Protein AF-A0AA51CCQ3-F1 (afdb_monomer)

pLDDT: mean 82.38, std 15.24, range [43.16, 97.44]

Secondary structure (DSSP, 8-state):
-HHHHHHHHHHHHHHHHT---------------SEEEEES--TT-SS-EEE-SSEEEEEEEE-TT-EEEEEEEEE-TTS-EEEEEEEEEEPPTTSEEEEEEE--SEEEEEEEEEEETTEEEEEEEEEEEEPPHHHHHHHHH----TT------

Sequence (153 aa):
MEWRNKIFAMLLALLLFSFSPVYAFASEIENPAPISITSGLVFDEDGQDATFDSSRMVYGEAVPYSQISVTICGKDGDGDMQEEYSEDLEVGSLGIFSMSLPLELGTNYIELTVNCQNFDEAIYHFEVKRKPLKVKDELKSMVALPGSIKNIK

Nearest PDB structures (foldseek):
  4ziq-assembly1_A-2  TM=6.578E-01  e=1.481E-02  Escherichia coli K-12
  5gni-assembly1_B  TM=5.706E-01  e=3.528E-02  Homo sapiens
  5gni-assembly1_A  TM=5.897E-01  e=6.068E-02  Homo sapiens
  6az2-assembly1_B  TM=4.227E-01  e=7.141E-02  Saccharomyces cerevisiae S288C
  7xt6-assembly1_A  TM=4.256E-01  e=1.369E-01  Homo sapiens

Solvent-accessible surface area (backbone atoms only — not comparable to full-atom values): 9226 Å² total; per-residue (Å²): 119,66,66,64,53,51,52,51,51,52,52,53,52,55,56,59,69,72,59,71,81,78,78,74,74,71,70,83,70,72,78,82,60,73,56,45,70,78,36,72,63,74,83,93,60,97,61,76,46,74,43,63,58,59,53,45,62,34,34,31,37,37,54,54,68,20,42,37,38,37,41,33,29,36,61,50,98,89,63,51,81,39,82,76,47,74,53,77,45,75,27,40,87,84,15,49,47,73,48,76,45,78,48,61,84,39,61,32,39,37,40,43,36,40,44,41,100,89,50,78,76,45,79,47,80,45,55,43,27,24,44,62,59,67,57,58,54,51,57,71,68,56,77,85,65,89,82,78,77,76,82,84,125

Radius of gyration: 28.72 Å; Cα contacts (8 Å, |Δi|>4): 231; chains: 1; bounding box: 71×44×85 Å

Foldseek 3Di:
DVVVVVVVVVVVVVVVVVCDPPPPPPDPPPPPDLKDWPDFFDPPDPDAAEDQDQKTKTKIFHDAQKKKKKWKWDQDPVRDTDTPDIDIDTQHRVRIDMDIGGDDAAKIKMKIWIDDPPDDIDIDIGIYHHHHVVVVVVVVPDDPDPPDPPDDD

Mean predicted aligned error: 13.28 Å

Structure (mmCIF, N/CA/C/O backbone):
data_AF-A0AA51CCQ3-F1
#
_entry.id   AF-A0AA51CCQ3-F1
#
loop_
_atom_site.group_PDB
_atom_site.id
_atom_site.type_symbol
_atom_site.label_atom_id
_atom_site.label_alt_id
_atom_site.label_comp_id
_atom_site.label_asym_id
_atom_site.label_entity_id
_atom_site.label_seq_id
_atom_site.pdbx_PDB_ins_code
_atom_site.Cartn_x
_atom_site.Cartn_y
_atom_site.Cartn_z
_atom_site.occupancy
_atom_site.B_iso_or_equiv
_atom_site.auth_seq_id
_atom_site.auth_comp_id
_atom_site.auth_asym_id
_atom_site.auth_atom_id
_atom_site.pdbx_PDB_model_num
ATOM 1 N N . MET A 1 1 ? 32.627 26.369 -67.749 1.00 57.25 1 MET A N 1
ATOM 2 C CA . MET A 1 1 ? 32.614 26.320 -66.267 1.00 57.25 1 MET A CA 1
ATOM 3 C C . MET A 1 1 ? 31.186 26.302 -65.710 1.00 57.25 1 MET A C 1
ATOM 5 O O . MET A 1 1 ? 30.933 25.563 -64.771 1.00 57.25 1 MET A O 1
ATOM 9 N N . GLU A 1 2 ? 30.230 27.005 -66.334 1.00 64.75 2 GLU A N 1
ATOM 10 C CA . GLU A 1 2 ? 28.834 27.096 -65.862 1.00 64.75 2 GLU A CA 1
ATOM 11 C C . GLU A 1 2 ? 28.030 25.785 -65.873 1.00 64.75 2 GLU A C 1
ATOM 13 O O . GLU A 1 2 ? 27.263 25.533 -64.948 1.00 64.75 2 GLU A O 1
ATOM 18 N N . TRP A 1 3 ? 28.200 24.918 -66.878 1.00 67.69 3 TRP A N 1
ATOM 19 C CA . TRP A 1 3 ? 27.391 23.692 -66.980 1.00 67.69 3 TRP A CA 1
ATOM 20 C C . TRP A 1 3 ? 27.695 22.684 -65.864 1.00 67.69 3 TRP A C 1
ATOM 22 O O . TRP A 1 3 ? 26.791 22.052 -65.324 1.00 67.69 3 TRP A O 1
ATOM 32 N N . ARG A 1 4 ? 28.961 22.613 -65.441 1.00 74.25 4 ARG A N 1
ATOM 33 C CA . ARG A 1 4 ? 29.406 21.753 -64.339 1.00 74.25 4 ARG A CA 1
ATOM 34 C C . ARG A 1 4 ? 28.804 22.198 -63.003 1.00 74.25 4 ARG A C 1
ATOM 36 O O . ARG A 1 4 ? 28.381 21.356 -62.222 1.00 74.25 4 ARG A O 1
ATOM 43 N N . ASN A 1 5 ? 28.681 23.510 -62.794 1.00 74.06 5 ASN A N 1
ATOM 44 C CA . ASN A 1 5 ? 28.046 24.083 -61.605 1.00 74.06 5 ASN A CA 1
ATOM 45 C C . ASN A 1 5 ? 26.525 23.865 -61.611 1.00 74.06 5 ASN A C 1
ATOM 47 O O . ASN A 1 5 ? 25.950 23.606 -60.560 1.00 74.06 5 ASN A O 1
ATOM 51 N N . LYS A 1 6 ? 25.877 23.895 -62.786 1.00 78.31 6 LYS A N 1
ATOM 52 C CA . LYS A 1 6 ? 24.445 23.577 -62.929 1.00 78.31 6 LYS A CA 1
ATOM 53 C C . LYS A 1 6 ? 24.141 22.107 -62.630 1.00 78.31 6 LYS A C 1
ATOM 55 O O . LYS A 1 6 ? 23.178 21.824 -61.928 1.00 78.31 6 LYS A O 1
ATOM 60 N N . ILE A 1 7 ? 24.982 21.187 -63.108 1.00 81.19 7 ILE A N 1
ATOM 61 C CA . ILE A 1 7 ? 24.850 19.749 -62.814 1.00 81.19 7 ILE A CA 1
ATOM 62 C C . ILE A 1 7 ? 25.066 19.490 -61.319 1.00 81.19 7 ILE A C 1
ATOM 64 O O . ILE A 1 7 ? 24.300 18.756 -60.701 1.00 81.19 7 ILE A O 1
ATOM 68 N N . PHE A 1 8 ? 26.065 20.139 -60.718 1.00 82.06 8 PHE A N 1
ATOM 69 C CA . PHE A 1 8 ? 26.335 20.014 -59.288 1.00 82.06 8 PHE A CA 1
ATOM 70 C C . PHE A 1 8 ? 25.189 20.572 -58.431 1.00 82.06 8 PHE A C 1
ATOM 72 O O . PHE A 1 8 ? 24.777 19.937 -57.466 1.00 82.06 8 PHE A O 1
ATOM 79 N N . ALA A 1 9 ? 24.616 21.715 -58.819 1.00 81.19 9 ALA A N 1
ATOM 80 C CA . ALA A 1 9 ? 23.456 22.297 -58.148 1.00 81.19 9 ALA A CA 1
ATOM 81 C C . ALA A 1 9 ? 22.207 21.409 -58.268 1.00 81.19 9 ALA A C 1
ATOM 83 O O . ALA A 1 9 ? 21.461 21.267 -57.302 1.00 81.19 9 ALA A O 1
ATOM 84 N N . MET A 1 10 ? 22.000 20.770 -59.423 1.00 83.56 10 MET A N 1
ATOM 85 C CA . MET A 1 10 ? 20.883 19.848 -59.635 1.00 83.56 10 MET A CA 1
ATOM 86 C C . MET A 1 10 ? 21.020 18.582 -58.780 1.00 83.56 10 MET A C 1
ATOM 88 O O . MET A 1 10 ? 20.041 18.148 -58.180 1.00 83.56 10 MET A O 1
ATOM 92 N N . LEU A 1 11 ? 22.233 18.029 -58.667 1.00 80.75 11 LEU A N 1
ATOM 93 C CA . LEU A 1 11 ? 22.520 16.887 -57.793 1.00 80.75 11 LEU A CA 1
ATOM 94 C C . LEU A 1 11 ? 22.356 17.239 -56.310 1.00 80.75 11 LEU A C 1
ATOM 96 O O . LEU A 1 11 ? 21.770 16.458 -55.567 1.00 80.75 11 LEU A O 1
ATOM 100 N N . LEU A 1 12 ? 22.816 18.420 -55.889 1.00 80.19 12 LEU A N 1
ATOM 101 C CA . LEU A 1 12 ? 22.657 18.891 -54.513 1.00 80.19 12 LEU A CA 1
ATOM 102 C C . LEU A 1 12 ? 21.178 19.102 -54.156 1.00 80.19 12 LEU A C 1
ATOM 10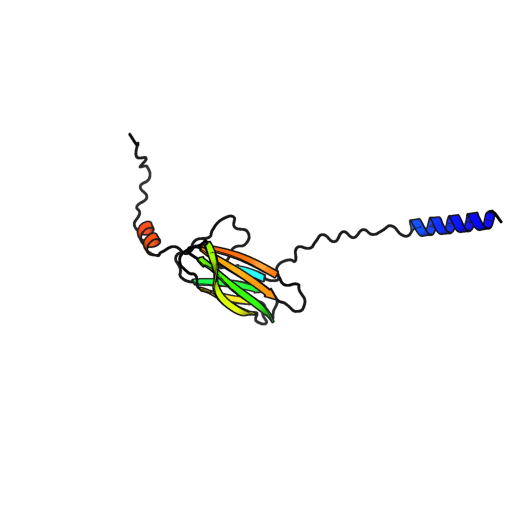4 O O . LEU A 1 12 ? 20.746 18.698 -53.082 1.00 80.19 12 LEU A O 1
ATOM 108 N N . ALA A 1 13 ? 20.387 19.675 -55.069 1.00 78.00 13 ALA A N 1
ATOM 109 C CA . ALA A 1 13 ? 18.948 19.835 -54.875 1.00 78.00 13 ALA A CA 1
ATOM 110 C C . ALA A 1 13 ? 18.237 18.477 -54.765 1.00 78.00 13 ALA A C 1
ATOM 112 O O . ALA A 1 13 ? 17.426 18.288 -53.863 1.00 78.00 13 ALA A O 1
ATOM 113 N N . LEU A 1 14 ? 18.581 17.513 -55.627 1.00 78.69 14 LEU A N 1
ATOM 114 C CA . LEU A 1 14 ? 18.005 16.166 -55.587 1.00 78.69 14 LEU A CA 1
ATOM 115 C C . LEU A 1 14 ? 18.309 15.453 -54.259 1.00 78.69 14 LEU A C 1
ATOM 117 O O . LEU A 1 14 ? 17.440 14.789 -53.703 1.00 78.69 14 LEU A O 1
ATOM 121 N N . LEU A 1 15 ? 19.522 15.649 -53.736 1.00 76.25 15 LEU A N 1
ATOM 122 C CA . LEU A 1 15 ? 19.972 15.075 -52.471 1.00 76.25 15 LEU A CA 1
ATOM 123 C C . LEU A 1 15 ? 19.231 15.684 -51.269 1.00 76.25 15 LEU A C 1
ATOM 125 O O . LEU A 1 15 ? 18.869 14.967 -50.342 1.00 76.25 15 LEU A O 1
ATOM 129 N N . LEU A 1 16 ? 18.935 16.986 -51.301 1.00 69.25 16 LEU A N 1
ATOM 130 C CA . LEU A 1 16 ? 18.174 17.662 -50.244 1.00 69.25 16 LEU A CA 1
ATOM 131 C C . LEU A 1 16 ? 16.689 17.258 -50.224 1.00 69.25 16 LEU A C 1
ATOM 133 O O . LEU A 1 16 ? 16.100 17.203 -49.149 1.00 69.25 16 LEU A O 1
ATOM 137 N N . PHE A 1 17 ? 16.093 16.909 -51.371 1.00 64.69 17 PHE A N 1
ATOM 138 C CA . PHE A 1 17 ? 14.717 16.391 -51.429 1.00 64.69 17 PHE A CA 1
ATOM 139 C C . PHE A 1 17 ? 14.586 14.918 -51.009 1.00 64.69 17 PHE A C 1
ATOM 141 O O . PHE A 1 17 ? 13.484 14.481 -50.687 1.00 64.69 17 PHE A O 1
ATOM 148 N N . SER A 1 18 ? 15.683 14.152 -50.978 1.00 66.19 18 SER A N 1
ATOM 149 C CA . SER A 1 18 ? 15.680 12.759 -50.500 1.00 66.19 18 SER A CA 1
ATOM 150 C C . SER A 1 18 ? 15.800 12.607 -48.979 1.00 66.19 18 SER A C 1
ATOM 152 O O . SER A 1 18 ? 15.598 11.509 -48.468 1.00 66.19 18 SER A O 1
ATOM 154 N N . PHE A 1 19 ? 16.085 13.688 -48.247 1.00 62.12 19 PHE A N 1
ATOM 155 C CA . PHE A 1 19 ? 16.118 13.692 -46.784 1.00 62.12 19 PHE A CA 1
ATOM 156 C C . PHE A 1 19 ? 14.947 14.509 -46.237 1.00 62.12 19 PHE A C 1
ATOM 158 O O . PHE A 1 19 ? 15.129 15.597 -45.696 1.00 62.12 19 PHE A O 1
ATOM 165 N N . SER A 1 20 ? 13.721 13.997 -46.372 1.00 61.66 20 SER A N 1
ATOM 166 C CA . SER A 1 20 ? 12.635 14.485 -45.521 1.00 61.66 20 SER A CA 1
ATOM 167 C C . SER A 1 20 ? 13.000 14.143 -44.072 1.00 61.66 20 SER A C 1
ATOM 169 O O . SER A 1 20 ? 13.214 12.958 -43.793 1.00 61.66 20 SER A O 1
ATOM 171 N N . PRO A 1 21 ? 13.096 15.114 -43.147 1.00 65.12 21 PRO A N 1
ATOM 172 C CA . PRO A 1 21 ? 13.268 14.786 -41.743 1.00 65.12 21 PRO A CA 1
ATOM 173 C C . PRO A 1 21 ? 12.065 13.949 -41.310 1.00 65.12 21 PRO A C 1
ATOM 175 O O . PRO A 1 21 ? 10.925 14.415 -41.327 1.00 65.12 21 PRO A O 1
ATOM 178 N N . VAL A 1 22 ? 12.311 12.689 -40.957 1.00 61.91 22 VAL A N 1
ATOM 179 C CA . VAL A 1 22 ? 11.332 11.895 -40.224 1.00 61.91 22 VAL A CA 1
ATOM 180 C C . VAL A 1 22 ? 11.343 12.467 -38.816 1.00 61.91 22 VAL A C 1
ATOM 182 O O . VAL A 1 22 ? 12.164 12.090 -37.984 1.00 61.91 22 VAL A O 1
ATOM 185 N N . TYR A 1 23 ? 10.469 13.438 -38.564 1.00 61.22 23 TYR A N 1
ATOM 186 C CA . TYR A 1 23 ? 10.133 13.817 -37.202 1.00 61.22 23 TYR A CA 1
ATOM 187 C C . TYR A 1 23 ? 9.308 12.672 -36.620 1.00 61.22 23 TYR A C 1
ATOM 189 O O . TYR A 1 23 ? 8.082 12.659 -36.694 1.00 61.22 23 TYR A O 1
ATOM 197 N N . ALA A 1 24 ? 10.000 11.668 -36.089 1.00 57.41 24 ALA A N 1
ATOM 198 C CA . ALA A 1 24 ? 9.404 10.759 -35.136 1.00 57.41 24 ALA A CA 1
ATOM 199 C C . ALA A 1 24 ? 9.212 11.564 -33.850 1.00 57.41 24 ALA A C 1
ATOM 201 O O . ALA A 1 24 ? 10.117 11.676 -33.027 1.00 57.41 24 ALA A O 1
ATOM 202 N N . PHE A 1 25 ? 8.042 12.181 -33.706 1.00 60.47 25 PHE A N 1
ATOM 203 C CA . PHE A 1 25 ? 7.548 12.485 -32.376 1.00 60.47 25 PHE A CA 1
ATOM 204 C C . PHE A 1 25 ? 7.270 11.130 -31.735 1.00 60.47 25 PHE A C 1
ATOM 206 O O . PHE A 1 25 ? 6.237 10.515 -31.994 1.00 60.47 25 PHE A O 1
ATOM 213 N N . ALA A 1 26 ? 8.228 10.627 -30.958 1.00 49.91 26 ALA A N 1
ATOM 214 C CA . ALA A 1 26 ? 7.863 9.722 -29.889 1.00 49.91 26 ALA A CA 1
ATOM 215 C C . ALA A 1 26 ? 6.867 10.518 -29.042 1.00 49.91 26 ALA A C 1
ATOM 217 O O . ALA A 1 26 ? 7.230 11.568 -28.508 1.00 49.91 26 ALA A O 1
ATOM 218 N N . SER A 1 27 ? 5.602 10.089 -28.988 1.00 45.78 27 SER A N 1
ATOM 219 C CA . SER A 1 27 ? 4.821 10.471 -27.821 1.00 45.78 27 SER A CA 1
ATOM 220 C C . SER A 1 27 ? 5.642 9.992 -26.639 1.00 45.78 27 SER A C 1
ATOM 222 O O . SER A 1 27 ? 6.160 8.873 -26.679 1.00 45.78 27 SER A O 1
ATOM 224 N N . GLU A 1 28 ? 5.822 10.850 -25.647 1.00 45.78 28 GLU A N 1
ATOM 225 C CA . GLU A 1 28 ? 6.261 10.420 -24.332 1.00 45.78 28 GLU A CA 1
ATOM 226 C C . GLU A 1 28 ? 5.326 9.269 -23.958 1.00 45.78 28 GLU A C 1
ATOM 228 O O . GLU A 1 28 ? 4.124 9.454 -23.769 1.00 45.78 28 GLU A O 1
A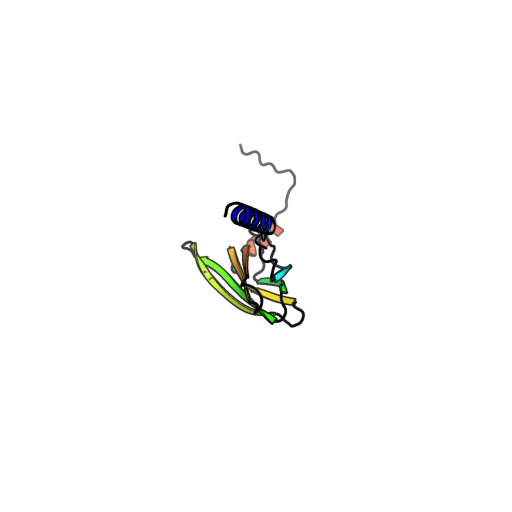TOM 233 N N . ILE A 1 29 ? 5.829 8.042 -24.086 1.00 44.69 29 ILE A N 1
ATOM 234 C CA . ILE A 1 29 ? 5.139 6.877 -23.576 1.00 44.69 29 ILE A CA 1
ATOM 235 C C . ILE A 1 29 ? 5.286 7.094 -22.080 1.00 44.69 29 ILE A C 1
ATOM 237 O O . ILE A 1 29 ? 6.346 6.812 -21.527 1.00 44.69 29 ILE A O 1
ATOM 241 N N . GLU A 1 30 ? 4.271 7.698 -21.462 1.00 45.47 30 GLU A N 1
ATOM 242 C CA . GLU A 1 30 ? 4.027 7.542 -20.034 1.00 45.47 30 GLU A CA 1
ATOM 243 C C . GLU A 1 30 ? 4.196 6.051 -19.763 1.00 45.47 30 GLU A C 1
ATOM 245 O O . GLU A 1 30 ? 3.435 5.241 -20.293 1.00 45.47 30 GLU A O 1
ATOM 250 N N . ASN A 1 31 ? 5.297 5.693 -19.103 1.00 48.91 31 ASN A N 1
ATOM 251 C CA . ASN A 1 31 ? 5.772 4.321 -18.982 1.00 48.91 31 ASN A CA 1
ATOM 252 C C . ASN A 1 31 ? 4.608 3.449 -18.468 1.00 48.91 31 ASN A C 1
ATOM 254 O O . ASN A 1 31 ? 4.197 3.628 -17.317 1.00 48.91 31 ASN A O 1
ATOM 258 N N . PRO A 1 32 ? 4.008 2.562 -19.289 1.00 52.31 32 PRO A N 1
ATOM 259 C CA . PRO A 1 32 ? 2.816 1.841 -18.886 1.00 52.31 32 PRO A CA 1
ATOM 260 C C . PRO A 1 32 ? 3.203 0.805 -17.830 1.00 52.31 32 PRO A C 1
ATOM 262 O O . PRO A 1 32 ? 3.787 -0.229 -18.137 1.00 52.31 32 PRO A O 1
ATOM 265 N N . ALA A 1 33 ? 2.874 1.146 -16.586 1.00 56.31 33 ALA A N 1
ATOM 266 C CA . ALA A 1 33 ? 2.703 0.297 -15.414 1.00 56.31 33 ALA A CA 1
ATOM 267 C C . ALA A 1 33 ? 3.638 -0.932 -15.282 1.00 56.31 33 ALA A C 1
ATOM 269 O O . ALA A 1 33 ? 3.225 -2.048 -15.600 1.00 56.31 33 ALA A O 1
ATOM 270 N N . PRO A 1 34 ? 4.844 -0.795 -14.690 1.00 79.06 34 PRO A N 1
ATOM 271 C CA . PRO A 1 34 ? 5.603 -1.921 -14.118 1.00 79.06 34 PRO A CA 1
ATOM 272 C C . PRO A 1 34 ? 4.865 -2.695 -13.013 1.00 79.06 34 PRO A C 1
ATOM 274 O O . PRO A 1 34 ? 5.337 -3.754 -12.597 1.00 79.06 34 PRO A O 1
ATOM 277 N N . ILE A 1 35 ? 3.714 -2.191 -12.556 1.00 87.94 35 ILE A N 1
ATOM 278 C CA . ILE A 1 35 ? 2.841 -2.820 -11.566 1.00 87.94 35 ILE A CA 1
ATOM 279 C C . ILE A 1 35 ? 1.367 -2.554 -11.882 1.00 87.94 35 ILE A C 1
ATOM 281 O O . ILE A 1 35 ? 0.970 -1.440 -12.212 1.00 87.94 35 ILE A O 1
ATOM 285 N N . SER A 1 36 ? 0.534 -3.577 -11.743 1.00 91.38 36 SER A N 1
ATOM 286 C CA . SER A 1 36 ? -0.918 -3.502 -11.832 1.00 91.38 36 SER A CA 1
ATOM 287 C C . SER A 1 36 ? -1.510 -3.944 -10.502 1.00 91.38 36 SER A C 1
ATOM 289 O O . SER A 1 36 ? -1.390 -5.104 -10.116 1.00 91.38 36 SER A O 1
ATOM 291 N N . ILE A 1 37 ? -2.147 -3.027 -9.778 1.00 91.81 37 ILE A N 1
ATOM 292 C CA . ILE A 1 37 ? -2.880 -3.378 -8.561 1.00 91.81 37 ILE A CA 1
ATOM 293 C C . ILE A 1 37 ? -4.238 -3.957 -8.956 1.00 91.81 37 ILE A C 1
ATOM 295 O O . ILE A 1 37 ? -5.043 -3.297 -9.609 1.00 91.81 37 ILE A O 1
ATOM 299 N N . THR A 1 38 ? -4.502 -5.195 -8.542 1.00 92.06 38 THR A N 1
ATOM 300 C CA . THR A 1 38 ? -5.769 -5.891 -8.808 1.00 92.06 38 THR A CA 1
ATOM 301 C C . THR A 1 38 ? -6.752 -5.764 -7.647 1.00 92.06 38 THR A C 1
ATOM 303 O O . THR A 1 38 ? -7.959 -5.900 -7.843 1.00 92.06 38 THR A O 1
ATOM 306 N N . SER A 1 39 ? -6.258 -5.505 -6.431 1.00 92.19 39 SER A N 1
ATOM 307 C CA . SER A 1 39 ? -7.084 -5.284 -5.244 1.00 92.19 39 SER A CA 1
ATOM 308 C C . SER A 1 39 ? -6.310 -4.566 -4.138 1.00 92.19 39 SER A C 1
ATOM 310 O O . SER A 1 39 ? -5.100 -4.724 -3.995 1.00 92.19 39 SER A O 1
ATOM 312 N N . GLY A 1 40 ? -7.042 -3.856 -3.280 1.00 92.00 40 GLY A N 1
ATOM 313 C CA . GLY A 1 40 ? -6.532 -3.248 -2.049 1.00 92.00 40 GLY A CA 1
ATOM 314 C C . GLY A 1 40 ? -6.230 -1.760 -2.184 1.00 92.00 40 GLY A C 1
ATOM 315 O O . GLY A 1 40 ? -6.549 -1.007 -1.269 1.00 92.00 40 GLY A O 1
ATOM 316 N N . LEU A 1 41 ? -5.693 -1.323 -3.322 1.00 91.50 41 LEU A N 1
ATOM 317 C CA . LEU A 1 41 ? -5.477 0.090 -3.642 1.00 91.50 41 LEU A CA 1
ATOM 318 C C . LEU A 1 41 ? -6.119 0.409 -4.993 1.00 91.50 41 LEU A C 1
ATOM 320 O O . LEU A 1 41 ? -6.198 -0.460 -5.862 1.00 91.50 41 LEU A O 1
ATOM 324 N N . VAL A 1 42 ? -6.596 1.641 -5.145 1.00 86.50 42 VAL A N 1
ATOM 325 C CA . VAL A 1 42 ? -7.278 2.121 -6.350 1.00 86.50 42 VAL A CA 1
ATOM 326 C C . VAL A 1 42 ? -6.465 3.279 -6.917 1.00 86.50 42 VAL A C 1
ATOM 328 O O . VAL A 1 42 ? -6.099 4.192 -6.180 1.00 86.50 42 VAL A O 1
ATOM 331 N N . PHE A 1 43 ? -6.141 3.210 -8.208 1.00 82.50 43 PHE A N 1
ATOM 332 C CA . PHE A 1 43 ? -5.486 4.307 -8.919 1.00 82.50 43 PHE A CA 1
ATOM 333 C C . PHE A 1 43 ? -6.475 5.439 -9.193 1.00 82.50 43 PHE A C 1
ATOM 335 O O . PHE A 1 43 ? -7.656 5.180 -9.420 1.00 82.50 43 PHE A O 1
ATOM 342 N N . ASP A 1 44 ? -5.966 6.670 -9.230 1.00 70.00 44 ASP A N 1
ATOM 343 C CA . ASP A 1 44 ? -6.681 7.849 -9.731 1.00 70.00 44 ASP A CA 1
ATOM 344 C C . ASP A 1 44 ? -8.048 8.116 -9.069 1.00 70.00 44 ASP A C 1
ATOM 346 O O . ASP A 1 44 ? -8.957 8.677 -9.684 1.00 70.00 44 ASP A O 1
ATOM 350 N N . GLU A 1 45 ? -8.221 7.729 -7.801 1.00 67.88 45 GLU A N 1
ATOM 351 C CA . GLU A 1 45 ? -9.388 8.142 -7.023 1.00 67.88 45 GLU A CA 1
ATOM 352 C C . GLU A 1 45 ? -9.178 9.560 -6.471 1.00 67.88 45 GLU A C 1
ATOM 354 O O . GLU A 1 45 ? -8.372 9.792 -5.569 1.00 67.88 45 GLU A O 1
ATOM 359 N N . ASP A 1 46 ? -9.954 10.518 -6.994 1.00 55.34 46 ASP A N 1
ATOM 360 C CA . ASP A 1 46 ? -10.117 11.864 -6.431 1.00 55.34 46 ASP A CA 1
ATOM 361 C C . ASP A 1 46 ? -10.866 11.783 -5.084 1.00 55.34 46 ASP A C 1
ATOM 363 O O . ASP A 1 46 ? -12.048 12.119 -4.962 1.00 55.34 46 ASP A O 1
ATOM 367 N N . GLY A 1 47 ? -10.205 11.285 -4.042 1.00 56.81 47 GLY A N 1
ATOM 368 C CA . GLY A 1 47 ? -10.805 11.148 -2.721 1.00 56.81 47 GLY A CA 1
ATOM 369 C C . GLY A 1 47 ? -10.033 10.215 -1.800 1.00 56.81 47 GLY A C 1
ATOM 370 O O . GLY A 1 47 ? -9.453 9.226 -2.223 1.00 56.81 47 GLY A O 1
ATOM 371 N N . GLN A 1 48 ? -10.050 10.526 -0.503 1.00 62.31 48 GLN A N 1
ATOM 372 C CA . GLN A 1 48 ? -9.438 9.673 0.517 1.00 62.31 48 GLN A CA 1
ATOM 373 C C . GLN A 1 48 ? -10.296 8.411 0.695 1.00 62.31 48 GLN A C 1
ATOM 375 O O . GLN A 1 48 ? -11.365 8.496 1.314 1.00 62.31 48 GLN A O 1
ATOM 380 N N . ASP A 1 49 ? -9.840 7.256 0.202 1.00 79.50 49 ASP A N 1
ATOM 381 C CA . ASP A 1 49 ? -10.448 5.967 0.551 1.00 79.50 49 ASP A CA 1
ATOM 382 C C . ASP A 1 49 ? -10.386 5.780 2.077 1.00 79.50 49 ASP A C 1
ATOM 384 O O . ASP A 1 49 ? -9.401 6.139 2.728 1.00 79.50 49 ASP A O 1
ATOM 388 N N . ALA A 1 50 ? -11.456 5.264 2.684 1.00 87.56 50 ALA A N 1
ATOM 389 C CA . ALA A 1 50 ? -11.583 5.141 4.129 1.00 87.56 50 ALA A CA 1
ATOM 390 C C . ALA A 1 50 ? -11.838 3.696 4.567 1.00 87.56 50 ALA A C 1
ATOM 392 O O . ALA A 1 50 ? -12.742 3.018 4.087 1.00 87.56 50 ALA A O 1
ATOM 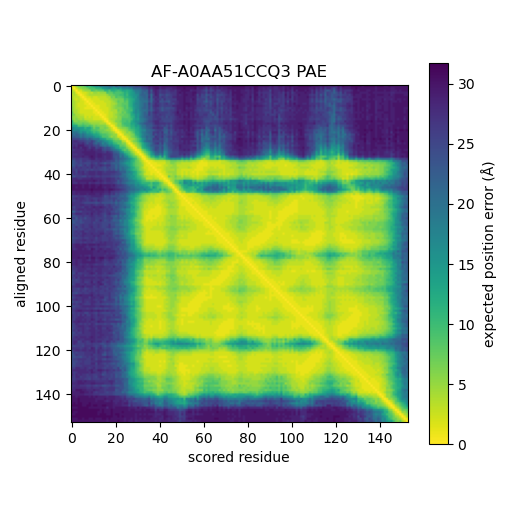393 N N . THR A 1 51 ? -11.098 3.254 5.582 1.00 92.62 51 THR A N 1
ATOM 394 C CA . THR A 1 51 ? -11.240 1.926 6.190 1.00 92.62 51 THR A CA 1
ATOM 395 C C . THR A 1 51 ? -11.347 2.012 7.710 1.00 92.62 51 THR A C 1
ATOM 397 O O . THR A 1 51 ? -11.019 3.025 8.324 1.00 92.62 51 THR A O 1
ATOM 400 N N . PHE A 1 52 ? -11.813 0.939 8.341 1.00 94.56 52 PHE A N 1
ATOM 401 C CA . PHE A 1 52 ? -11.752 0.761 9.795 1.00 94.56 52 PHE A CA 1
ATOM 402 C C . PHE A 1 52 ? -10.696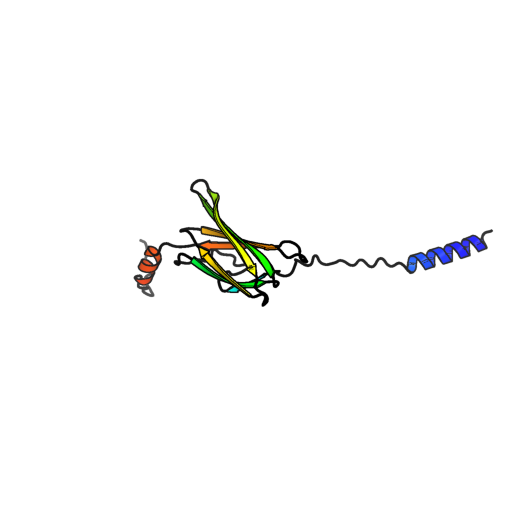 -0.265 10.217 1.00 94.56 52 PHE A C 1
ATOM 404 O O . PHE A 1 52 ? -10.406 -0.397 11.409 1.00 94.56 52 PHE A O 1
ATOM 411 N N . ASP A 1 53 ? -10.152 -1.004 9.255 1.00 95.06 53 ASP A N 1
ATOM 412 C CA . ASP A 1 53 ? -9.239 -2.108 9.506 1.00 95.06 53 ASP A CA 1
ATOM 413 C C . ASP A 1 53 ? -7.817 -1.580 9.740 1.00 95.06 53 ASP A C 1
ATOM 415 O O . ASP A 1 53 ? -7.437 -0.523 9.238 1.00 95.06 53 ASP A O 1
ATOM 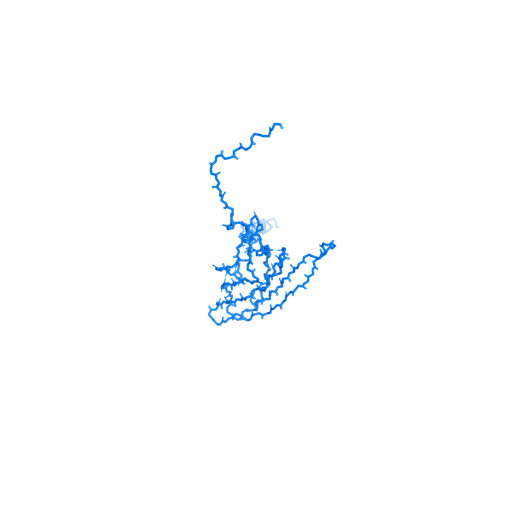419 N N . SER A 1 54 ? -7.045 -2.283 10.571 1.00 96.06 54 SER A N 1
ATOM 420 C CA . SER A 1 54 ? -5.676 -1.896 10.950 1.00 96.06 54 SER A CA 1
ATOM 421 C C . SER A 1 54 ? -4.616 -2.252 9.925 1.00 96.06 54 SER A C 1
ATOM 423 O O . SER A 1 54 ? -3.462 -1.879 10.085 1.00 96.06 54 SER A O 1
ATOM 425 N N . SER A 1 55 ? -4.989 -3.024 8.917 1.00 96.12 55 SER A N 1
ATOM 426 C CA . SER A 1 55 ? -4.122 -3.369 7.812 1.00 96.12 55 SER A CA 1
ATOM 427 C C . SER A 1 55 ? -4.947 -3.533 6.549 1.00 96.12 55 SER A C 1
ATOM 429 O O . SER A 1 55 ? -6.177 -3.654 6.588 1.00 96.12 55 SER A O 1
ATOM 431 N N . ARG A 1 56 ? -4.255 -3.531 5.418 1.00 95.25 56 ARG A N 1
ATOM 432 C CA . ARG A 1 56 ? -4.847 -3.662 4.098 1.00 95.25 56 ARG A CA 1
ATOM 433 C C . ARG A 1 56 ? -4.032 -4.635 3.269 1.00 95.25 56 ARG A C 1
ATOM 435 O O . ARG A 1 56 ? -2.835 -4.453 3.081 1.00 95.25 56 ARG A O 1
ATOM 442 N N . MET A 1 57 ? -4.705 -5.669 2.777 1.00 96.25 57 MET A N 1
ATOM 443 C CA . MET A 1 57 ? -4.107 -6.601 1.832 1.00 96.25 57 MET A CA 1
ATOM 444 C C . MET A 1 57 ? -4.126 -5.990 0.437 1.00 96.25 57 MET A C 1
ATOM 446 O O . MET A 1 57 ? -5.193 -5.626 -0.061 1.00 96.25 57 MET A O 1
ATOM 450 N N . VAL A 1 58 ? -2.956 -5.915 -0.180 1.00 95.81 58 VAL A N 1
ATOM 451 C CA . VAL A 1 58 ? -2.767 -5.447 -1.550 1.00 95.81 58 VAL A CA 1
ATOM 452 C C . VAL A 1 58 ? -2.342 -6.627 -2.403 1.00 95.81 58 VAL A C 1
ATOM 454 O O . VAL A 1 58 ? -1.456 -7.389 -2.017 1.00 95.81 58 VAL A O 1
ATOM 457 N N . TYR A 1 59 ? -3.001 -6.779 -3.546 1.00 95.81 59 TYR A N 1
ATOM 458 C CA . TYR A 1 59 ? -2.702 -7.799 -4.540 1.00 95.81 59 TYR A CA 1
ATOM 459 C C . TYR A 1 59 ? -2.451 -7.124 -5.872 1.00 95.81 59 TYR A C 1
ATOM 461 O O . TYR A 1 59 ? -3.128 -6.155 -6.226 1.00 95.81 59 TYR A O 1
ATOM 469 N N . GLY A 1 60 ? -1.516 -7.669 -6.632 1.00 94.88 60 GLY A N 1
ATOM 470 C CA . GLY A 1 60 ? -1.215 -7.136 -7.939 1.00 94.88 60 GLY A CA 1
ATOM 471 C C . GLY A 1 60 ? -0.305 -8.030 -8.750 1.00 94.88 60 GLY A C 1
ATOM 472 O O . GLY A 1 60 ? 0.101 -9.117 -8.329 1.00 94.88 60 GLY A O 1
ATOM 473 N N . GLU A 1 61 ? -0.005 -7.523 -9.929 1.00 93.69 61 GLU A N 1
ATOM 474 C CA . GLU A 1 61 ? 0.927 -8.096 -10.875 1.00 93.69 61 GLU A CA 1
ATOM 475 C C . GLU A 1 61 ? 2.062 -7.105 -11.119 1.00 93.69 61 GLU A C 1
ATOM 477 O O . GLU A 1 61 ? 1.851 -5.897 -11.095 1.00 93.69 61 GLU A O 1
ATOM 482 N N . ALA A 1 62 ? 3.267 -7.602 -11.335 1.00 92.50 62 ALA A N 1
ATOM 483 C CA . ALA A 1 62 ? 4.450 -6.824 -11.666 1.00 92.50 62 ALA A CA 1
ATOM 484 C C . ALA A 1 62 ? 5.398 -7.686 -12.505 1.00 92.50 62 ALA A C 1
ATOM 486 O O . ALA A 1 62 ? 5.166 -8.883 -12.715 1.00 92.50 62 ALA A O 1
ATOM 487 N N . VAL A 1 63 ? 6.476 -7.090 -13.008 1.00 90.94 63 VAL A N 1
ATOM 488 C CA . VAL A 1 63 ? 7.480 -7.845 -13.765 1.00 90.94 63 VAL A CA 1
ATOM 489 C C . VAL A 1 63 ? 8.074 -8.948 -12.869 1.00 90.94 63 VAL A C 1
ATOM 491 O O . VAL A 1 63 ? 8.493 -8.662 -11.750 1.00 90.94 63 VAL A O 1
ATOM 494 N N . PRO A 1 64 ? 8.142 -10.217 -13.316 1.00 91.25 64 PRO A N 1
ATOM 495 C CA . PRO A 1 64 ? 8.768 -11.275 -12.528 1.00 91.25 64 PRO A CA 1
ATOM 496 C C . PRO A 1 64 ? 10.181 -10.893 -12.074 1.00 91.25 64 PRO A C 1
ATOM 498 O O . PRO A 1 64 ? 10.969 -10.390 -12.878 1.00 91.25 64 PRO A O 1
ATOM 501 N N . TYR A 1 65 ? 10.504 -11.170 -10.809 1.00 90.06 65 TYR A N 1
ATOM 502 C CA . TYR A 1 65 ? 11.786 -10.835 -10.175 1.00 90.06 65 TYR A CA 1
ATOM 503 C C . TYR A 1 65 ? 12.086 -9.328 -10.059 1.00 90.06 65 TYR A C 1
ATOM 505 O O . TYR A 1 65 ? 13.236 -8.951 -9.832 1.00 90.06 65 TYR A O 1
ATOM 513 N N . SER A 1 66 ? 11.094 -8.447 -10.234 1.00 91.69 66 SER A N 1
ATOM 514 C CA . SER A 1 66 ? 11.245 -7.037 -9.861 1.00 91.69 66 SER A CA 1
ATOM 515 C C . SER A 1 66 ? 11.199 -6.864 -8.346 1.00 91.69 66 SER A C 1
ATOM 517 O O . SER A 1 66 ? 10.511 -7.624 -7.661 1.00 91.69 66 SER A O 1
ATOM 519 N N . GLN A 1 67 ? 11.837 -5.805 -7.853 1.00 93.62 67 GLN A N 1
ATOM 520 C CA . GLN A 1 67 ? 11.711 -5.389 -6.459 1.00 93.62 67 GLN A CA 1
ATOM 521 C C . GLN A 1 67 ? 10.625 -4.329 -6.329 1.00 93.62 67 GLN A C 1
ATOM 523 O O . GLN A 1 67 ? 10.632 -3.341 -7.063 1.00 93.62 67 GLN A O 1
ATOM 528 N N . ILE A 1 68 ? 9.707 -4.543 -5.391 1.00 94.75 68 ILE A N 1
ATOM 529 C CA . ILE A 1 68 ? 8.722 -3.559 -4.955 1.00 94.75 68 ILE A CA 1
ATOM 530 C C . ILE A 1 68 ? 9.149 -3.076 -3.573 1.00 94.75 68 ILE A C 1
ATOM 532 O O . ILE A 1 68 ? 9.196 -3.871 -2.641 1.00 94.75 68 ILE A O 1
ATOM 536 N N . SER A 1 69 ? 9.416 -1.787 -3.436 1.00 95.19 69 SER A N 1
ATOM 537 C CA . SER A 1 69 ? 9.618 -1.121 -2.152 1.00 95.19 69 SER A CA 1
ATOM 538 C C . SER A 1 69 ? 8.336 -0.390 -1.780 1.00 95.19 69 SER A C 1
ATOM 540 O O . SER A 1 69 ? 7.782 0.347 -2.596 1.00 95.19 69 SER A O 1
ATOM 542 N N . VAL A 1 70 ? 7.843 -0.600 -0.564 1.00 96.38 70 VAL A N 1
ATOM 543 C CA . VAL A 1 70 ? 6.718 0.152 -0.007 1.00 96.38 70 VAL A CA 1
ATOM 544 C C . VAL A 1 70 ? 7.196 1.038 1.126 1.00 96.38 70 VAL A C 1
ATOM 546 O O . VAL A 1 70 ? 7.965 0.603 1.981 1.00 96.38 70 VAL A O 1
ATOM 549 N N . THR A 1 71 ? 6.663 2.252 1.166 1.00 97.19 71 THR A N 1
ATOM 550 C CA . THR A 1 71 ? 6.817 3.171 2.290 1.00 97.19 71 THR A CA 1
ATOM 551 C C . THR A 1 71 ? 5.447 3.709 2.673 1.00 97.19 71 THR A C 1
ATOM 553 O O . THR A 1 71 ? 4.652 4.090 1.815 1.00 97.19 71 THR A O 1
ATOM 556 N N . ILE A 1 72 ? 5.145 3.722 3.968 1.00 96.81 72 ILE A N 1
ATOM 557 C CA . ILE A 1 72 ? 3.917 4.295 4.514 1.00 96.81 72 ILE A CA 1
ATOM 558 C C . ILE A 1 72 ? 4.304 5.408 5.471 1.00 96.81 72 ILE A C 1
ATOM 560 O O . ILE A 1 72 ? 5.066 5.197 6.416 1.00 96.81 72 ILE A O 1
ATOM 564 N N . CYS A 1 73 ? 3.741 6.583 5.227 1.00 95.25 73 CYS A N 1
ATOM 565 C CA . CYS A 1 73 ? 3.974 7.771 6.024 1.00 95.25 73 CYS A CA 1
ATOM 566 C C . CYS A 1 73 ? 2.677 8.271 6.659 1.00 95.25 73 CYS A C 1
ATOM 568 O O . CYS A 1 73 ? 1.607 8.248 6.041 1.00 95.25 73 CYS A O 1
ATOM 570 N N . GLY A 1 74 ? 2.804 8.811 7.865 1.00 93.44 74 GLY A N 1
ATOM 571 C CA . GLY A 1 74 ? 1.791 9.615 8.533 1.00 93.44 74 GLY A CA 1
ATOM 572 C C . GLY A 1 74 ? 2.202 11.084 8.575 1.00 93.44 74 GLY A C 1
ATOM 573 O O . GLY A 1 74 ? 3.357 11.434 8.335 1.00 93.44 74 GLY A O 1
ATOM 574 N N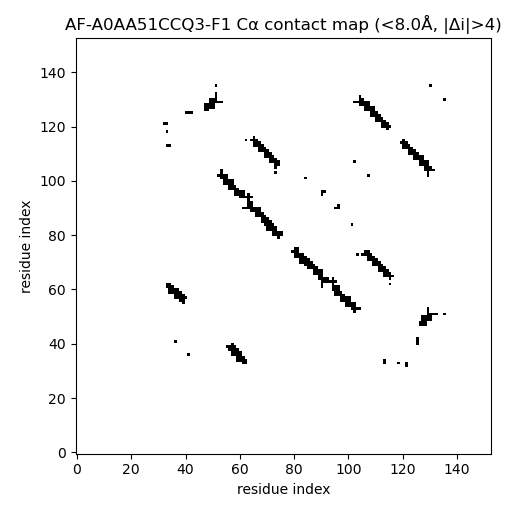 . LYS A 1 75 ? 1.247 11.964 8.886 1.00 91.38 75 LYS A N 1
ATOM 575 C CA . LYS A 1 75 ? 1.558 13.349 9.269 1.00 91.38 75 LYS A CA 1
ATOM 576 C C . LYS A 1 75 ? 1.582 13.457 10.782 1.00 91.38 75 LYS A C 1
ATOM 578 O O . LYS A 1 75 ? 0.619 13.045 11.432 1.00 91.38 75 LYS A O 1
ATOM 583 N N . ASP A 1 76 ? 2.646 14.034 11.323 1.00 89.06 76 ASP A N 1
ATOM 584 C CA . ASP A 1 76 ? 2.723 14.331 12.749 1.00 89.06 76 ASP A CA 1
ATOM 585 C C . ASP A 1 76 ? 1.859 15.547 13.139 1.00 89.06 76 ASP A C 1
ATOM 587 O O . ASP A 1 76 ? 1.097 16.101 12.339 1.00 89.06 76 ASP A O 1
ATOM 591 N N . GLY A 1 77 ? 1.925 15.936 14.415 1.00 85.81 77 GLY A N 1
ATOM 592 C CA . GLY A 1 77 ? 1.148 17.056 14.950 1.00 85.81 77 GLY A CA 1
ATOM 593 C C . GLY A 1 77 ? 1.515 18.419 14.354 1.00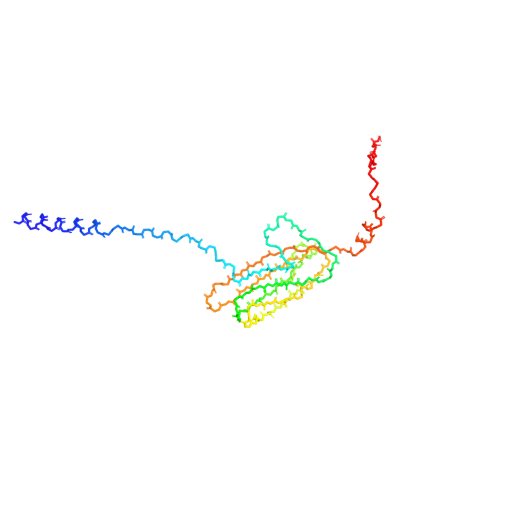 85.81 77 GLY A C 1
ATOM 594 O O . GLY A 1 77 ? 0.676 19.322 14.388 1.00 85.81 77 GLY A O 1
ATOM 595 N N . ASP A 1 78 ? 2.719 18.550 13.795 1.00 87.94 78 ASP A N 1
ATOM 596 C CA . ASP A 1 78 ? 3.211 19.759 13.133 1.00 87.94 78 ASP A CA 1
ATOM 597 C C . ASP A 1 78 ? 2.911 19.739 11.620 1.00 87.94 78 ASP A C 1
ATOM 599 O O . ASP A 1 78 ? 2.951 20.773 10.950 1.00 87.94 78 ASP A O 1
ATOM 603 N N . GLY A 1 79 ? 2.484 18.582 11.103 1.00 86.62 79 GLY A N 1
ATOM 604 C CA . GLY A 1 79 ? 2.084 18.364 9.717 1.00 86.62 79 GLY A CA 1
ATOM 605 C C . GLY A 1 79 ? 3.205 17.830 8.828 1.00 86.62 79 GLY A C 1
ATOM 606 O O . GLY A 1 79 ? 2.987 17.701 7.618 1.00 86.62 79 GLY A O 1
ATOM 607 N N . ASP A 1 80 ? 4.360 17.506 9.413 1.00 91.38 80 ASP A N 1
ATOM 608 C CA . ASP A 1 80 ? 5.501 16.933 8.713 1.00 91.38 80 ASP A CA 1
ATOM 609 C C . ASP A 1 80 ? 5.272 15.440 8.442 1.00 91.38 80 ASP A C 1
ATOM 611 O O . ASP A 1 80 ? 4.607 14.732 9.205 1.00 91.38 80 ASP A O 1
ATOM 615 N N . MET A 1 81 ? 5.799 14.964 7.311 1.00 92.88 81 MET A N 1
ATOM 616 C CA . MET A 1 81 ? 5.704 13.558 6.919 1.00 92.88 81 MET A CA 1
ATOM 617 C C . MET A 1 81 ? 6.706 12.732 7.727 1.00 92.88 81 MET A C 1
ATOM 619 O O . MET A 1 81 ? 7.907 12.992 7.673 1.00 92.88 81 MET A O 1
ATOM 623 N N . GLN A 1 82 ? 6.211 11.723 8.435 1.00 93.88 82 GLN A N 1
ATOM 624 C CA . GLN A 1 82 ? 7.008 10.760 9.191 1.00 93.88 82 GLN A CA 1
ATOM 625 C C . GLN A 1 82 ? 6.796 9.368 8.607 1.00 93.88 82 GLN A C 1
ATOM 627 O O . GLN A 1 82 ? 5.654 8.948 8.419 1.00 93.88 82 GLN A O 1
ATOM 632 N N . GLU A 1 83 ? 7.885 8.654 8.334 1.00 95.44 83 GLU A N 1
ATOM 633 C CA . GLU A 1 83 ? 7.827 7.249 7.934 1.00 95.44 83 GLU A CA 1
ATOM 634 C C . GLU A 1 83 ? 7.389 6.392 9.127 1.00 95.44 83 GLU A C 1
ATOM 636 O O . GLU A 1 83 ? 7.990 6.434 10.202 1.00 95.44 83 GLU A O 1
ATOM 641 N N . GLU A 1 84 ? 6.331 5.613 8.933 1.00 94.00 84 GLU A N 1
ATOM 642 C CA . GLU A 1 84 ? 5.786 4.700 9.939 1.00 94.00 84 GLU A CA 1
ATOM 643 C C . GLU A 1 84 ? 6.114 3.240 9.611 1.00 94.00 84 GLU A C 1
ATOM 645 O O . GLU A 1 84 ? 6.210 2.401 10.510 1.00 94.00 84 GLU A O 1
ATOM 650 N N . TYR A 1 85 ? 6.294 2.926 8.326 1.00 96.69 85 TYR A N 1
ATOM 651 C CA . TYR A 1 85 ? 6.575 1.579 7.852 1.00 96.69 85 TYR A CA 1
ATOM 652 C C . TYR A 1 85 ? 7.304 1.596 6.508 1.00 96.69 85 TYR A C 1
ATOM 654 O O . TYR A 1 85 ? 6.968 2.389 5.630 1.00 96.69 85 TYR A O 1
ATOM 662 N N . SER A 1 86 ? 8.244 0.668 6.330 1.00 96.12 86 SER A N 1
ATOM 663 C CA . SER A 1 86 ? 8.882 0.389 5.046 1.00 96.12 86 SER A CA 1
ATOM 664 C C . SER A 1 86 ? 9.182 -1.106 4.916 1.00 96.12 86 SER A C 1
ATOM 666 O O . SER A 1 86 ? 9.575 -1.755 5.890 1.00 96.12 86 SER A O 1
ATOM 668 N N . GLU A 1 87 ? 8.957 -1.663 3.729 1.00 95.94 87 GLU A N 1
ATOM 669 C CA . GLU A 1 87 ? 9.235 -3.065 3.410 1.00 95.94 87 GLU A CA 1
ATOM 670 C C . GLU A 1 87 ? 9.601 -3.224 1.931 1.00 95.94 87 GLU A C 1
ATOM 672 O O . GLU A 1 87 ? 9.045 -2.551 1.067 1.00 95.94 87 GLU A O 1
ATOM 677 N N . ASP A 1 88 ? 10.500 -4.165 1.643 1.00 94.81 88 ASP A N 1
ATOM 678 C CA . ASP A 1 88 ? 10.829 -4.584 0.283 1.00 94.81 88 ASP A CA 1
ATOM 679 C C . ASP A 1 88 ? 10.271 -5.984 0.002 1.00 94.81 88 ASP A C 1
ATOM 681 O O . ASP A 1 88 ? 10.381 -6.900 0.823 1.00 94.81 88 ASP A O 1
ATOM 685 N N . LEU A 1 89 ? 9.728 -6.172 -1.197 1.00 94.81 89 LEU A N 1
ATOM 686 C CA . LEU A 1 89 ? 9.148 -7.417 -1.679 1.00 94.81 89 LEU A CA 1
ATOM 687 C C . LEU A 1 89 ? 9.709 -7.776 -3.057 1.00 94.81 89 LEU A C 1
ATOM 689 O O . LEU A 1 89 ? 9.567 -7.019 -4.016 1.00 94.81 89 LEU A O 1
ATOM 693 N N . GLU A 1 90 ? 10.285 -8.972 -3.175 1.00 94.38 90 GLU A N 1
ATOM 694 C CA . GLU A 1 90 ? 10.634 -9.552 -4.474 1.00 94.38 90 GLU A CA 1
ATOM 695 C C . GLU A 1 90 ? 9.417 -10.223 -5.110 1.00 94.38 90 GLU A C 1
ATOM 697 O O . GLU A 1 90 ? 8.751 -11.070 -4.505 1.00 94.38 90 GLU A O 1
ATOM 702 N N . VAL A 1 91 ? 9.137 -9.862 -6.360 1.00 93.88 91 VAL A N 1
ATOM 703 C CA . VAL A 1 91 ? 8.030 -10.434 -7.125 1.00 93.88 91 VAL A CA 1
ATOM 704 C C . VAL A 1 91 ? 8.403 -11.831 -7.599 1.00 93.88 91 VAL A C 1
ATOM 706 O O . VAL A 1 91 ? 9.428 -12.048 -8.245 1.00 93.88 91 VAL A O 1
ATOM 709 N N . GLY A 1 92 ? 7.531 -12.799 -7.318 1.00 90.81 92 GLY A N 1
ATOM 710 C CA . GLY A 1 92 ? 7.749 -14.186 -7.714 1.00 90.81 92 GLY A CA 1
ATOM 711 C C . GLY A 1 92 ? 7.809 -14.383 -9.235 1.00 90.81 92 GLY A C 1
ATOM 712 O O . GLY A 1 92 ? 7.408 -13.535 -10.030 1.00 90.81 92 GLY A O 1
ATOM 713 N N . SER A 1 93 ? 8.237 -15.573 -9.657 1.00 92.81 93 SER A N 1
ATOM 714 C CA . SER A 1 93 ? 8.415 -15.929 -11.076 1.00 92.81 93 SER A CA 1
ATOM 715 C C . SER A 1 93 ? 7.147 -15.836 -11.934 1.00 92.81 93 SER A C 1
ATOM 717 O O . SER A 1 93 ? 7.238 -15.757 -13.157 1.00 92.81 93 SER A O 1
ATOM 719 N N . LEU A 1 94 ? 5.969 -15.871 -11.308 1.00 94.25 94 LEU A N 1
ATOM 720 C CA . LEU A 1 94 ? 4.677 -15.738 -11.981 1.00 94.25 94 LEU A CA 1
ATOM 721 C C . LEU A 1 94 ? 4.249 -14.277 -12.174 1.00 94.25 94 LEU A C 1
ATOM 723 O O . LEU A 1 94 ? 3.200 -14.043 -12.762 1.00 94.25 94 LEU A O 1
ATOM 727 N N . GLY A 1 95 ? 5.021 -13.313 -11.665 1.00 92.81 95 GLY A N 1
ATOM 728 C CA . GLY A 1 95 ? 4.685 -11.894 -11.746 1.00 92.81 95 GLY A CA 1
ATOM 729 C C . GLY A 1 95 ? 3.554 -11.472 -10.810 1.00 92.81 95 GLY A C 1
ATOM 730 O O . GLY A 1 95 ? 3.062 -10.366 -10.940 1.00 92.81 95 GLY A O 1
ATOM 731 N N . ILE A 1 96 ? 3.119 -12.324 -9.878 1.00 94.62 96 ILE A N 1
ATOM 732 C CA . ILE A 1 96 ? 2.048 -12.019 -8.919 1.00 94.62 96 ILE A CA 1
ATOM 733 C C . ILE A 1 96 ? 2.675 -11.725 -7.562 1.00 94.62 96 ILE A C 1
ATOM 735 O O . ILE A 1 96 ? 3.591 -12.433 -7.133 1.00 94.62 96 ILE A O 1
ATOM 739 N N . PHE A 1 97 ? 2.139 -10.730 -6.862 1.00 94.94 97 PHE A N 1
ATOM 740 C CA . PHE A 1 97 ? 2.536 -10.417 -5.498 1.00 94.94 97 PHE A CA 1
ATOM 741 C C . PHE A 1 97 ? 1.325 -10.164 -4.595 1.00 94.94 97 PHE A C 1
ATOM 743 O O . PHE A 1 97 ? 0.209 -9.876 -5.039 1.00 94.94 97 PHE A O 1
ATOM 750 N N . SER A 1 98 ? 1.566 -10.284 -3.294 1.00 96.06 98 SER A N 1
ATOM 751 C CA . SER A 1 98 ? 0.614 -9.916 -2.255 1.00 96.06 98 SER A CA 1
ATOM 752 C C . SER A 1 98 ? 1.365 -9.371 -1.055 1.00 96.06 98 SER A C 1
ATOM 754 O O . SER A 1 98 ? 2.344 -9.989 -0.636 1.00 96.06 98 SER A O 1
ATOM 756 N N . MET A 1 99 ? 0.878 -8.285 -0.467 1.00 95.81 99 MET A N 1
ATOM 757 C CA . MET A 1 99 ? 1.476 -7.698 0.730 1.00 95.81 99 MET A CA 1
ATOM 758 C C . MET A 1 99 ? 0.416 -7.189 1.701 1.00 95.81 99 MET A C 1
ATOM 760 O O . MET A 1 99 ? -0.703 -6.859 1.304 1.00 95.81 99 MET A O 1
ATOM 764 N N . SER A 1 100 ? 0.764 -7.161 2.986 1.00 96.62 100 SER A N 1
ATOM 765 C CA . SER A 1 100 ? -0.101 -6.662 4.055 1.00 96.62 100 SER A CA 1
ATOM 766 C C . SER A 1 100 ? 0.440 -5.335 4.554 1.00 96.62 100 SER A C 1
ATOM 768 O O . SER A 1 100 ? 1.406 -5.313 5.306 1.00 96.62 100 SER A O 1
ATOM 770 N N . LEU A 1 101 ? -0.229 -4.245 4.207 1.00 96.19 101 LEU A N 1
ATOM 771 C CA . LEU A 1 101 ? 0.175 -2.907 4.614 1.00 96.19 101 LEU A CA 1
ATOM 772 C C . LEU A 1 101 ? -0.440 -2.570 5.978 1.00 96.19 101 LEU A C 1
ATOM 774 O O . LEU A 1 101 ? -1.673 -2.543 6.075 1.00 96.19 101 LEU A O 1
ATOM 778 N N . PRO A 1 102 ? 0.353 -2.358 7.044 1.00 97.44 102 PRO A N 1
ATOM 779 C CA . PRO A 1 102 ? -0.172 -1.839 8.301 1.00 97.44 102 PRO A CA 1
ATOM 780 C C . PRO A 1 102 ? -0.640 -0.391 8.112 1.00 97.44 102 PRO A C 1
ATOM 782 O O . PRO A 1 102 ? -0.052 0.362 7.346 1.00 97.44 102 PRO A O 1
ATOM 785 N N . LEU A 1 103 ? -1.724 -0.013 8.787 1.00 96.06 103 LEU A N 1
ATOM 786 C CA . LEU A 1 103 ? -2.308 1.324 8.703 1.00 96.06 103 LEU A CA 1
ATOM 787 C C . LEU A 1 103 ? -2.485 1.902 10.101 1.00 96.06 103 LEU A C 1
ATOM 789 O O . LEU A 1 103 ? -3.188 1.310 10.926 1.00 96.06 103 LEU A O 1
ATOM 793 N N . GLU A 1 104 ? -1.958 3.091 10.350 1.00 95.56 104 GLU A N 1
ATOM 794 C CA . GLU A 1 104 ? -2.204 3.844 11.574 1.00 95.56 104 GLU A CA 1
ATOM 795 C C . GLU A 1 104 ? -3.520 4.618 11.517 1.00 95.56 104 GLU A C 1
ATOM 797 O O . GLU A 1 104 ? -4.129 4.815 10.461 1.00 95.56 104 GLU A O 1
ATOM 802 N N . LEU A 1 105 ? -4.031 5.002 12.690 1.00 94.69 105 LEU A N 1
ATOM 803 C CA . LEU A 1 105 ? -5.237 5.826 12.775 1.00 94.69 105 LEU A CA 1
ATOM 804 C C . LEU A 1 105 ? -4.989 7.201 12.151 1.00 94.69 105 LEU A C 1
ATOM 806 O O . LEU A 1 105 ? -4.074 7.911 12.546 1.00 94.69 105 LEU A O 1
ATOM 810 N N . GLY A 1 106 ? -5.890 7.629 11.269 1.00 93.12 106 GLY A N 1
ATOM 811 C CA . GLY A 1 106 ? -5.733 8.880 10.535 1.00 93.12 106 GLY A CA 1
ATOM 812 C C . GLY A 1 106 ? -5.476 8.630 9.057 1.00 93.12 106 GLY A C 1
ATOM 813 O O . GLY A 1 106 ? -6.004 7.674 8.492 1.00 93.12 106 GLY A O 1
ATOM 814 N N . THR A 1 107 ? -4.757 9.544 8.417 1.00 93.31 107 THR A N 1
ATOM 815 C CA . THR A 1 107 ? -4.410 9.444 6.997 1.00 93.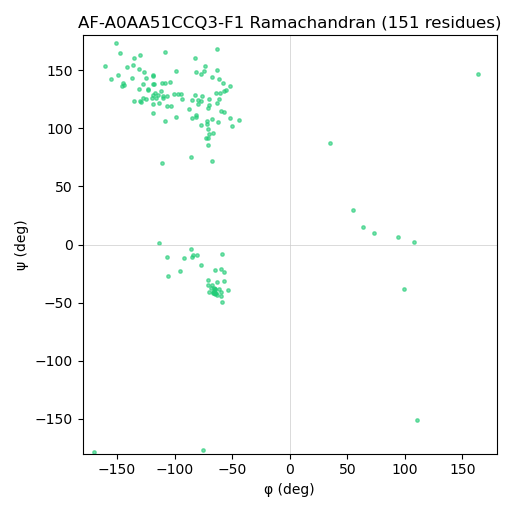31 107 THR A CA 1
ATOM 816 C C . THR A 1 107 ? -3.041 8.790 6.858 1.00 93.31 107 THR A C 1
ATOM 818 O O . THR A 1 107 ? -2.077 9.302 7.416 1.00 93.31 107 THR A O 1
ATOM 821 N N . ASN A 1 108 ? -2.982 7.715 6.076 1.00 94.38 108 ASN A N 1
ATOM 822 C CA . ASN A 1 108 ? -1.765 7.013 5.690 1.00 94.38 108 ASN A CA 1
ATOM 823 C C . ASN A 1 108 ? -1.478 7.346 4.225 1.00 94.38 108 ASN A C 1
ATOM 825 O O . ASN A 1 108 ? -2.361 7.187 3.376 1.00 94.38 108 ASN A O 1
ATOM 829 N N . TYR A 1 109 ? -0.263 7.790 3.937 1.00 94.25 109 TYR A N 1
ATOM 830 C CA . TYR A 1 109 ? 0.226 8.033 2.585 1.00 94.25 109 TYR A CA 1
ATOM 831 C C . TYR A 1 109 ? 1.137 6.875 2.205 1.00 94.25 109 TYR A C 1
ATOM 833 O O . TYR A 1 109 ? 2.124 6.625 2.890 1.00 94.25 109 TYR A O 1
ATOM 841 N N . ILE A 1 110 ? 0.782 6.151 1.153 1.00 94.62 110 ILE A N 1
ATOM 842 C CA . ILE A 1 110 ? 1.473 4.936 0.730 1.00 94.62 110 ILE A CA 1
ATOM 843 C C . ILE A 1 110 ? 2.200 5.246 -0.571 1.00 94.62 110 ILE A C 1
ATOM 845 O O . ILE A 1 110 ? 1.578 5.690 -1.534 1.00 94.62 110 ILE A O 1
ATOM 849 N N . GLU A 1 111 ? 3.497 4.986 -0.599 1.00 93.94 111 GLU A N 1
ATOM 850 C CA . GLU A 1 111 ? 4.335 5.037 -1.788 1.00 93.94 111 GLU A CA 1
ATOM 851 C C . GLU A 1 111 ? 4.750 3.615 -2.164 1.00 93.94 111 GLU A C 1
ATOM 853 O O . GLU A 1 111 ? 5.231 2.863 -1.316 1.00 93.94 111 GLU A O 1
ATOM 858 N N . LEU A 1 112 ? 4.532 3.237 -3.423 1.00 93.75 112 LEU A N 1
ATOM 859 C CA . LEU A 1 112 ? 5.045 2.001 -4.004 1.00 93.75 112 LEU A CA 1
ATOM 860 C C . LEU A 1 112 ? 6.063 2.351 -5.079 1.00 93.75 112 LEU A C 1
ATOM 862 O O . LEU A 1 112 ? 5.718 3.006 -6.062 1.00 93.75 112 LEU A O 1
ATOM 866 N N . THR A 1 113 ? 7.279 1.852 -4.919 1.00 92.44 113 THR A N 1
ATOM 867 C CA . THR A 1 113 ? 8.378 2.033 -5.862 1.00 92.44 113 THR A CA 1
ATOM 868 C C . THR A 1 113 ? 8.740 0.690 -6.465 1.00 92.44 113 THR A C 1
ATOM 870 O O . THR A 1 113 ? 8.944 -0.288 -5.750 1.00 92.44 113 THR A O 1
ATOM 873 N N . VAL A 1 114 ? 8.799 0.618 -7.791 1.00 91.38 114 VAL A N 1
ATOM 874 C CA . VAL A 1 114 ? 9.055 -0.626 -8.518 1.00 91.38 114 VAL A CA 1
ATOM 875 C C . VAL A 1 114 ? 10.330 -0.482 -9.322 1.00 91.38 114 VAL A C 1
ATOM 877 O O . VAL A 1 114 ? 10.434 0.382 -10.194 1.00 91.38 114 VAL A O 1
ATOM 880 N N . ASN A 1 115 ? 11.290 -1.361 -9.043 1.00 87.50 115 ASN A N 1
ATOM 881 C CA . ASN A 1 115 ? 12.589 -1.386 -9.694 1.00 87.50 115 ASN A CA 1
ATOM 882 C C . ASN A 1 115 ? 12.774 -2.693 -10.478 1.00 87.50 115 ASN A C 1
ATOM 884 O O . ASN A 1 115 ? 12.631 -3.799 -9.944 1.00 87.50 115 ASN A O 1
ATOM 888 N N . CYS A 1 116 ? 13.107 -2.568 -11.763 1.00 81.19 116 CYS A N 1
ATOM 889 C CA . CYS A 1 116 ? 13.401 -3.686 -12.648 1.00 81.19 116 CYS A CA 1
ATOM 890 C C . CYS A 1 116 ? 14.634 -3.369 -13.502 1.00 81.19 116 CYS A C 1
ATOM 892 O O . CYS A 1 116 ? 14.787 -2.258 -13.989 1.00 81.19 116 CYS A O 1
ATOM 894 N N . GLN A 1 117 ? 15.483 -4.365 -13.771 1.00 73.75 117 GLN A N 1
ATOM 895 C CA . GLN A 1 117 ? 16.741 -4.175 -14.515 1.00 73.75 117 GLN A CA 1
ATOM 896 C C . GLN A 1 117 ? 16.571 -3.566 -15.920 1.00 73.75 117 GLN A C 1
ATOM 898 O O . GLN A 1 117 ? 17.524 -3.006 -16.456 1.00 73.75 117 GLN A O 1
ATOM 903 N N . ASN A 1 118 ? 15.386 -3.707 -16.522 1.00 71.94 118 ASN A N 1
ATOM 904 C CA . ASN A 1 118 ? 15.115 -3.329 -17.911 1.00 71.94 118 ASN A CA 1
ATOM 905 C C . ASN A 1 118 ? 14.136 -2.153 -18.059 1.00 71.94 118 ASN A C 1
ATOM 907 O O . ASN A 1 118 ? 13.805 -1.802 -19.190 1.00 71.94 118 ASN A O 1
ATOM 911 N N . PHE A 1 119 ? 13.651 -1.586 -16.954 1.00 73.31 119 PHE A N 1
ATOM 912 C CA . PHE A 1 119 ? 12.686 -0.488 -16.958 1.00 73.31 119 PHE A CA 1
ATOM 913 C C . PHE A 1 119 ? 13.156 0.617 -16.023 1.00 73.31 119 PHE A C 1
ATOM 915 O O . PHE A 1 119 ? 13.850 0.353 -15.043 1.00 73.31 119 PHE A O 1
ATOM 922 N N . ASP A 1 120 ? 12.767 1.849 -16.334 1.00 78.94 120 ASP A N 1
ATOM 923 C CA . ASP A 1 120 ? 12.962 2.953 -15.404 1.00 78.94 120 ASP A CA 1
ATOM 924 C C . ASP A 1 120 ? 12.150 2.706 -14.127 1.00 78.94 120 ASP A C 1
ATOM 926 O O . ASP A 1 120 ? 11.100 2.055 -14.148 1.00 78.94 120 ASP A O 1
ATOM 930 N N . GLU A 1 121 ? 12.659 3.224 -13.013 1.00 84.44 121 GLU A N 1
ATOM 931 C CA . GLU A 1 121 ? 11.960 3.199 -11.733 1.00 84.44 121 GLU A CA 1
ATOM 932 C C . GLU A 1 121 ? 10.596 3.887 -11.864 1.00 84.44 121 GLU A C 1
ATOM 934 O O . GLU A 1 121 ? 10.492 4.986 -12.414 1.00 84.44 121 GLU A O 1
ATOM 939 N N . ALA A 1 122 ? 9.551 3.237 -11.354 1.00 87.44 122 ALA A N 1
ATOM 940 C CA . ALA A 1 122 ? 8.215 3.816 -11.302 1.00 87.44 122 ALA A CA 1
ATOM 941 C C . ALA A 1 122 ? 7.733 3.929 -9.865 1.00 87.44 122 ALA A C 1
ATOM 943 O O . ALA A 1 122 ? 7.897 3.002 -9.070 1.00 87.44 122 ALA A O 1
ATOM 944 N N . ILE A 1 123 ? 7.101 5.062 -9.574 1.00 90.38 123 ILE A N 1
ATOM 945 C CA . ILE A 1 123 ? 6.642 5.442 -8.244 1.00 90.38 123 ILE A CA 1
ATOM 946 C C . ILE A 1 123 ? 5.137 5.701 -8.313 1.00 90.38 123 ILE A C 1
ATOM 948 O O . ILE A 1 123 ? 4.657 6.389 -9.216 1.00 90.38 123 ILE A O 1
ATOM 952 N N . TYR A 1 124 ? 4.401 5.151 -7.353 1.00 90.19 124 TYR A N 1
ATOM 953 C CA . TYR A 1 124 ? 2.951 5.271 -7.240 1.00 90.19 124 TYR A CA 1
ATOM 954 C C . TYR A 1 124 ? 2.574 5.748 -5.849 1.00 90.19 124 TYR A C 1
ATOM 956 O O . TYR A 1 124 ? 3.101 5.245 -4.859 1.00 90.19 124 TYR A O 1
ATOM 964 N N . HIS A 1 125 ? 1.617 6.669 -5.771 1.00 91.50 125 HIS A N 1
ATOM 965 C CA . HIS A 1 125 ? 1.153 7.230 -4.508 1.00 91.50 125 HIS A CA 1
ATOM 966 C C . HIS A 1 125 ? -0.321 6.913 -4.277 1.00 91.50 125 HIS A C 1
ATOM 968 O O . HIS A 1 125 ? -1.144 7.042 -5.182 1.00 91.50 125 HIS A O 1
ATOM 974 N N . PHE A 1 126 ? -0.656 6.553 -3.042 1.00 91.81 126 PHE A N 1
ATOM 975 C CA . PHE A 1 126 ? -2.018 6.273 -2.605 1.00 91.81 126 PHE A CA 1
ATOM 976 C C . PHE A 1 126 ? -2.285 6.917 -1.249 1.00 91.81 126 PHE A C 1
ATOM 978 O O . PHE A 1 126 ? -1.377 7.101 -0.436 1.00 91.81 126 PHE A O 1
ATOM 985 N N . GLU A 1 127 ? -3.552 7.211 -0.972 1.00 92.94 127 GLU A N 1
ATOM 986 C CA . GLU A 1 127 ? -3.981 7.735 0.319 1.00 92.94 127 GLU A CA 1
ATOM 987 C C . GLU A 1 127 ? -5.079 6.852 0.918 1.00 92.94 127 GLU A C 1
ATOM 989 O O . GLU A 1 127 ? -6.117 6.623 0.300 1.00 92.94 127 GLU A O 1
ATOM 994 N N . VAL A 1 128 ? -4.865 6.376 2.149 1.00 93.31 128 VAL A N 1
ATOM 995 C CA . VAL A 1 128 ? -5.838 5.549 2.872 1.00 93.31 128 VAL A CA 1
ATOM 996 C C . VAL A 1 128 ? -6.090 6.113 4.263 1.00 93.31 128 VAL A C 1
ATOM 998 O O . VAL A 1 128 ? -5.195 6.234 5.102 1.00 93.31 128 VAL A O 1
ATOM 1001 N N . LYS A 1 129 ? -7.353 6.412 4.555 1.00 93.25 129 LYS A N 1
ATOM 1002 C CA . LYS A 1 129 ? -7.786 6.958 5.836 1.00 93.25 129 LYS A CA 1
ATOM 1003 C C . LYS A 1 129 ? -8.358 5.886 6.748 1.00 93.25 129 LYS A C 1
ATOM 1005 O O . LYS A 1 129 ? -9.492 5.439 6.577 1.00 93.25 129 LYS A O 1
ATOM 1010 N N . ARG A 1 130 ? -7.640 5.541 7.811 1.00 94.94 130 ARG A N 1
ATOM 1011 C CA . ARG A 1 130 ? -8.154 4.652 8.850 1.00 94.94 130 ARG A CA 1
ATOM 1012 C C . ARG A 1 130 ? -8.965 5.429 9.883 1.00 94.94 130 ARG A C 1
ATOM 1014 O O . ARG A 1 130 ? -8.494 6.378 10.513 1.00 94.94 130 ARG A O 1
ATOM 1021 N N . LYS A 1 131 ? -10.207 5.006 10.095 1.00 94.62 131 LYS A N 1
ATOM 1022 C CA . LYS A 1 131 ? -11.127 5.552 11.095 1.00 94.62 131 LYS A CA 1
ATOM 1023 C C . LYS A 1 131 ? -11.149 4.686 12.361 1.00 94.62 131 LYS A C 1
ATOM 1025 O O . LYS A 1 131 ? -11.018 3.466 12.271 1.00 94.62 131 LYS A O 1
ATOM 1030 N N . PRO A 1 132 ? -11.390 5.278 13.546 1.00 94.25 132 PRO A N 1
ATOM 1031 C CA . PRO A 1 132 ? -11.555 4.509 14.776 1.00 94.25 132 PRO A CA 1
ATOM 1032 C C . PRO A 1 132 ? -12.755 3.557 14.711 1.00 94.25 132 PRO A C 1
ATOM 1034 O O . PRO A 1 132 ? -13.827 3.934 14.234 1.00 94.25 132 PRO A O 1
ATOM 1037 N N . LEU A 1 133 ? -12.622 2.361 15.296 1.00 91.94 133 LEU A N 1
ATOM 1038 C CA . LEU A 1 133 ? -13.712 1.376 15.383 1.00 91.94 133 LEU A CA 1
ATOM 1039 C C . LEU A 1 133 ? -14.961 1.924 16.085 1.00 91.94 133 LEU A C 1
ATOM 1041 O O . LEU A 1 133 ? -16.074 1.590 15.696 1.00 91.94 133 LEU A O 1
ATOM 1045 N N . LYS A 1 134 ? -14.791 2.842 17.044 1.00 90.81 134 LYS A N 1
ATOM 1046 C CA . LYS A 1 134 ? -15.911 3.521 17.707 1.00 90.81 134 LYS A CA 1
ATOM 1047 C C . LYS A 1 134 ? -16.865 4.186 16.705 1.00 90.81 134 LYS A C 1
ATOM 1049 O O . LYS A 1 134 ? -18.074 4.092 16.867 1.00 90.81 134 LYS A O 1
ATOM 1054 N N . VAL A 1 135 ? -16.329 4.793 15.643 1.00 88.88 135 VAL A N 1
ATOM 1055 C CA . VAL A 1 135 ? -17.140 5.409 14.581 1.00 88.88 135 VAL A CA 1
ATOM 1056 C C . VAL A 1 135 ? -17.930 4.341 13.819 1.00 88.88 135 VAL A C 1
ATOM 1058 O O . VAL A 1 135 ? -19.103 4.542 13.524 1.00 88.88 135 VAL A O 1
ATOM 1061 N N . LYS A 1 136 ? -17.326 3.176 13.543 1.00 88.88 136 LYS A N 1
ATOM 1062 C CA . LYS A 1 136 ? -18.011 2.031 12.915 1.00 88.88 136 LYS A CA 1
ATOM 1063 C C . LYS A 1 136 ? -19.187 1.554 13.764 1.00 88.88 136 LYS A C 1
ATOM 1065 O O . LYS A 1 136 ? -20.257 1.277 13.227 1.00 88.88 136 LYS A O 1
ATOM 1070 N N . ASP A 1 137 ? -18.990 1.454 15.073 1.00 88.44 137 ASP A N 1
ATOM 1071 C CA . ASP A 1 137 ? -20.018 0.984 16.002 1.00 88.44 137 ASP A CA 1
ATOM 1072 C C . ASP A 1 137 ? -21.155 2.000 16.158 1.00 88.44 137 ASP A C 1
ATOM 1074 O O . ASP A 1 137 ? -22.327 1.622 16.115 1.00 88.44 137 ASP A O 1
ATOM 1078 N N . GLU A 1 138 ? -20.830 3.294 16.228 1.00 88.44 138 GLU A N 1
ATOM 1079 C CA . GLU A 1 138 ? -21.820 4.374 16.196 1.00 88.44 138 GLU A CA 1
ATOM 1080 C C . GLU A 1 138 ? -22.657 4.320 14.910 1.00 88.44 138 GLU A C 1
ATOM 1082 O O . GLU A 1 138 ? -23.885 4.286 14.988 1.00 88.44 138 GLU A O 1
ATOM 1087 N N . LEU A 1 139 ? -22.019 4.212 13.739 1.00 87.00 139 LEU A N 1
ATOM 1088 C CA . LEU A 1 139 ? -22.705 4.109 12.445 1.00 87.00 139 LEU A CA 1
ATOM 1089 C C . LEU A 1 139 ? -23.635 2.892 12.360 1.00 87.00 139 LEU A C 1
ATOM 1091 O O . LEU A 1 139 ? -24.748 3.015 11.858 1.00 87.00 139 LEU A O 1
ATOM 1095 N N . LYS A 1 140 ? -23.226 1.731 12.887 1.00 85.00 140 LYS A N 1
ATOM 1096 C CA . LYS A 1 140 ? -24.086 0.533 12.945 1.00 85.00 140 LYS A CA 1
ATOM 1097 C C . LYS A 1 140 ? -25.327 0.737 13.813 1.00 85.00 140 LYS A C 1
ATOM 1099 O O . LYS A 1 140 ? -26.360 0.128 13.555 1.00 85.00 140 LYS A O 1
ATOM 1104 N N . SER A 1 141 ? -25.208 1.547 14.862 1.00 81.62 141 SER A N 1
ATOM 1105 C CA . SER A 1 141 ? -26.308 1.848 15.781 1.00 81.62 141 SER A CA 1
ATOM 1106 C C . SER A 1 141 ? -27.215 2.987 15.303 1.00 81.62 141 SER A C 1
ATOM 1108 O O . SER A 1 141 ? -28.288 3.193 15.873 1.00 81.62 141 SER A O 1
ATOM 1110 N N . MET A 1 142 ? -26.820 3.723 14.256 1.00 80.69 142 MET A N 1
ATOM 1111 C CA . MET A 1 142 ? -27.656 4.771 13.682 1.00 80.69 142 MET A CA 1
ATOM 1112 C C . MET A 1 142 ? -28.844 4.159 12.940 1.00 80.69 142 MET A C 1
ATOM 1114 O O . MET A 1 142 ? -28.701 3.485 11.923 1.00 80.69 142 MET A O 1
ATOM 1118 N N . VAL A 1 143 ? -30.050 4.461 13.418 1.00 72.50 143 VAL A N 1
ATOM 1119 C CA . VAL A 1 143 ? -31.281 4.224 12.663 1.00 72.50 143 VAL A CA 1
ATOM 1120 C C . VAL A 1 143 ? -31.496 5.420 11.740 1.00 72.50 143 VAL A C 1
ATOM 1122 O O . VAL A 1 143 ? -31.842 6.512 12.194 1.00 72.50 143 VAL A O 1
ATOM 1125 N N . ALA A 1 144 ? -31.307 5.223 10.436 1.00 66.69 144 ALA A N 1
ATOM 1126 C CA . ALA A 1 144 ? -31.712 6.208 9.441 1.00 66.69 144 ALA A CA 1
ATOM 1127 C C . ALA A 1 144 ? -33.246 6.219 9.354 1.00 66.69 144 ALA A C 1
ATOM 1129 O O . ALA A 1 144 ? -33.849 5.352 8.726 1.00 66.69 144 ALA A O 1
ATOM 1130 N N . LEU A 1 145 ? -33.890 7.182 10.016 1.00 67.12 145 LEU A N 1
ATOM 1131 C CA . LEU A 1 145 ? -35.325 7.417 9.865 1.00 67.12 145 LEU A CA 1
ATOM 1132 C C . LEU A 1 145 ? -35.566 8.253 8.596 1.00 67.12 145 LEU A C 1
ATOM 1134 O O . LEU A 1 145 ? -35.232 9.443 8.595 1.00 67.12 145 LEU A O 1
ATOM 1138 N N . PRO A 1 146 ? -36.150 7.693 7.518 1.00 57.94 146 PRO A N 1
ATOM 1139 C CA . PRO A 1 146 ? -36.535 8.500 6.366 1.00 57.94 146 PRO A CA 1
ATOM 1140 C C . PRO A 1 146 ? -37.584 9.543 6.791 1.00 57.94 146 PRO A C 1
ATOM 1142 O O . PRO A 1 146 ? -38.614 9.199 7.366 1.00 57.94 146 PRO A O 1
ATOM 1145 N N . GLY A 1 147 ? -37.314 10.827 6.523 1.00 60.28 147 GLY A N 1
ATOM 1146 C CA . GLY A 1 147 ? -38.284 11.923 6.685 1.00 60.28 147 GLY A CA 1
ATOM 1147 C C . GLY A 1 147 ? -38.078 12.895 7.856 1.00 60.28 147 GLY A C 1
ATOM 1148 O O . GLY A 1 147 ? -38.878 13.816 8.005 1.00 60.28 147 GLY A O 1
ATOM 1149 N N . SER A 1 148 ? -37.026 12.774 8.673 1.00 58.50 148 SER A N 1
ATOM 1150 C CA . SER A 1 148 ? -36.782 13.741 9.763 1.00 58.50 148 SER A CA 1
ATOM 1151 C C . SER A 1 148 ? -35.997 14.978 9.305 1.00 58.50 148 SER A C 1
ATOM 1153 O O . SER A 1 148 ? -34.825 15.140 9.634 1.00 58.50 148 SER A O 1
ATOM 1155 N N . ILE A 1 149 ? -36.654 15.892 8.586 1.00 54.50 149 ILE A N 1
ATOM 1156 C CA . ILE A 1 149 ? -36.181 17.281 8.482 1.00 54.50 149 ILE A CA 1
ATOM 1157 C C . ILE A 1 149 ? -36.569 17.972 9.793 1.00 54.50 149 ILE A C 1
ATOM 1159 O O . ILE A 1 149 ? -37.732 18.312 10.013 1.00 54.50 149 ILE A O 1
ATOM 1163 N N . LYS A 1 150 ? -35.607 18.165 10.701 1.00 55.38 150 LYS A N 1
ATOM 1164 C CA . LYS A 1 150 ? -35.807 19.066 11.841 1.00 55.38 150 LYS A CA 1
ATOM 1165 C C . LYS A 1 150 ? -35.906 20.490 11.297 1.00 55.38 150 LYS A C 1
ATOM 1167 O O . LYS A 1 150 ? -34.903 21.055 10.873 1.00 55.38 150 LYS A O 1
ATOM 1172 N N . ASN A 1 151 ? -37.106 21.067 11.325 1.00 48.88 151 ASN A N 1
ATOM 1173 C CA . ASN A 1 151 ? -37.282 22.506 11.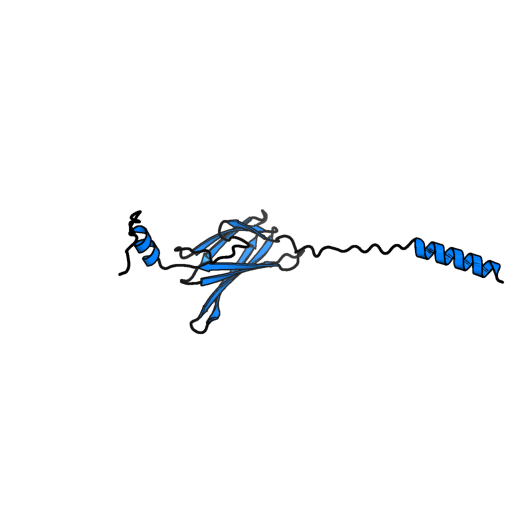155 1.00 48.88 151 ASN A CA 1
ATOM 1174 C C . ASN A 1 151 ? -36.570 23.212 12.314 1.00 48.88 151 ASN A C 1
ATOM 1176 O O . ASN A 1 151 ? -37.035 23.167 13.453 1.00 48.88 151 ASN A O 1
ATOM 1180 N N . ILE A 1 152 ? -35.421 23.813 12.016 1.00 47.38 152 ILE A N 1
ATOM 1181 C CA . ILE A 1 152 ? -34.735 24.733 12.919 1.00 47.38 152 ILE A CA 1
ATOM 1182 C C . ILE A 1 152 ? -35.597 25.998 12.958 1.00 47.38 152 ILE A C 1
ATOM 1184 O O . ILE A 1 152 ? -35.877 26.585 11.912 1.00 47.38 152 ILE A O 1
ATOM 1188 N N . LYS A 1 153 ? -36.078 26.351 14.149 1.00 43.16 153 LYS A N 1
ATOM 1189 C CA . LYS A 1 153 ? -36.841 27.568 14.420 1.00 43.16 153 LYS A CA 1
ATOM 1190 C C . LYS A 1 153 ? -36.000 28.497 15.277 1.00 43.16 153 LYS A C 1
ATOM 1192 O O . LYS A 1 153 ? -35.274 27.955 16.141 1.00 43.16 153 LYS A O 1
#